Protein AF-A0A1H0G6Y8-F1 (afdb_monomer_lite)

Foldseek 3Di:
DVVVVVLVVLQPQQVVDDQDCDDDPPDQHSAFHPPDDLAGLSGAPRSQAQALVSLLVSCVVVPHDPSCSCRRSVNCVVNVRHNPPPPVPPDDD

Secondary structure (DSSP, 8-state):
-HHHHHHHHHHT--TTS---SS--TTSPPSS--TTSSSS-TT---TT--SSHHHHHHHHHHHT--HHHHHHHHHHHHHTT-S------PPP--

Sequence (93 aa):
MAKFAELERTSSNCTDGCQTSFKYGNQPWNGCSTTGDIFSATCRNVRNFKTYYECRDHGLFVGWRNNEIWWYCSSLAAGNKYKVAELKRPGRQ

Radius of gyration: 14.12 Å; chains: 1; bounding box: 39×41×29 Å

pLDDT: mean 70.42, std 13.6, range [41.84, 89.5]

Structure (mmCIF, N/CA/C/O backbone):
data_AF-A0A1H0G6Y8-F1
#
_entry.id   AF-A0A1H0G6Y8-F1
#
loop_
_atom_site.group_PDB
_atom_site.id
_atom_site.type_symbol
_atom_site.label_atom_id
_atom_site.label_alt_id
_atom_site.label_comp_id
_atom_site.label_asym_id
_atom_site.label_entity_id
_atom_site.label_seq_id
_atom_site.pdbx_PDB_ins_code
_atom_site.Cartn_x
_atom_site.Cartn_y
_atom_site.Cartn_z
_atom_site.occupancy
_atom_site.B_iso_or_equiv
_atom_site.auth_seq_id
_atom_site.auth_comp_id
_atom_site.auth_asym_id
_atom_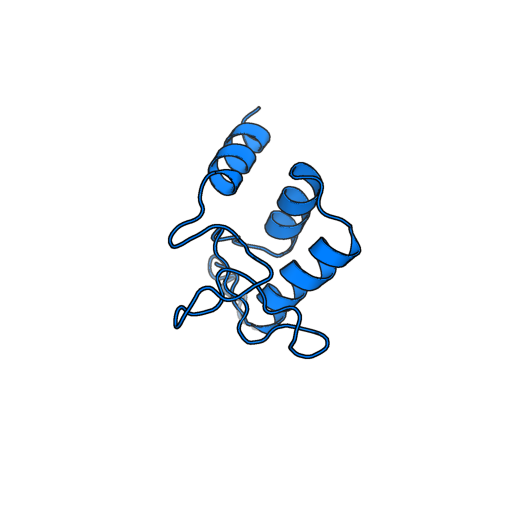site.auth_atom_id
_atom_site.pdbx_PDB_model_num
ATOM 1 N N . MET A 1 1 ? -12.097 13.570 12.659 1.00 49.84 1 MET A N 1
ATOM 2 C CA . MET A 1 1 ? -10.696 13.979 12.910 1.00 49.84 1 MET A CA 1
ATOM 3 C C . MET A 1 1 ? -9.757 12.793 13.135 1.00 49.84 1 MET A C 1
ATOM 5 O O . MET A 1 1 ? -8.731 12.753 12.477 1.00 49.84 1 MET A O 1
ATOM 9 N N . ALA A 1 2 ? -10.108 11.790 13.954 1.00 61.62 2 ALA A N 1
ATOM 10 C CA . ALA A 1 2 ? -9.235 10.627 14.201 1.00 61.62 2 ALA A CA 1
ATOM 11 C C . ALA A 1 2 ? -8.857 9.819 12.938 1.00 61.62 2 ALA A C 1
ATOM 13 O O . ALA A 1 2 ? -7.690 9.498 12.754 1.00 61.62 2 ALA A O 1
ATOM 14 N N . LYS A 1 3 ? -9.812 9.564 12.025 1.00 59.75 3 LYS A N 1
ATOM 15 C CA . LYS A 1 3 ? -9.550 8.830 10.769 1.00 59.75 3 LYS A CA 1
ATOM 16 C C . LYS A 1 3 ? -8.551 9.553 9.854 1.00 59.75 3 LYS A C 1
ATOM 18 O O . LYS A 1 3 ? -7.719 8.900 9.242 1.00 59.75 3 LYS A O 1
ATOM 23 N N . PHE A 1 4 ? -8.603 10.887 9.795 1.00 59.00 4 PHE A N 1
ATOM 24 C CA . PHE A 1 4 ? -7.659 11.681 9.002 1.00 59.00 4 PHE A CA 1
ATOM 25 C C . PHE A 1 4 ? -6.253 11.664 9.602 1.00 59.00 4 PHE A C 1
ATOM 27 O O . PHE A 1 4 ? -5.303 11.427 8.871 1.00 59.00 4 PHE A O 1
ATOM 34 N N . ALA A 1 5 ? -6.129 11.814 10.924 1.00 63.50 5 ALA A N 1
ATOM 35 C CA . ALA A 1 5 ? -4.838 11.716 11.606 1.00 63.50 5 ALA A CA 1
ATOM 36 C C . ALA A 1 5 ? -4.222 10.307 11.492 1.00 63.50 5 ALA A C 1
ATOM 38 O O . ALA A 1 5 ? -3.012 10.155 11.346 1.00 63.50 5 ALA A O 1
ATOM 39 N N . GLU A 1 6 ? -5.047 9.257 11.526 1.00 64.81 6 GLU A N 1
ATOM 40 C CA . GLU A 1 6 ? -4.578 7.884 11.329 1.00 64.81 6 GLU A CA 1
ATOM 41 C C . GLU A 1 6 ? -4.123 7.625 9.889 1.00 64.81 6 GLU A C 1
ATOM 43 O O . GLU A 1 6 ? -3.062 7.024 9.698 1.00 64.81 6 GLU A O 1
ATOM 48 N N . LEU A 1 7 ? -4.878 8.120 8.900 1.00 61.31 7 LEU A N 1
ATOM 49 C CA . LEU A 1 7 ? -4.519 8.073 7.480 1.00 61.31 7 LEU A CA 1
ATOM 50 C C . LEU A 1 7 ? -3.238 8.857 7.198 1.00 61.31 7 LEU A C 1
ATOM 52 O O . LEU A 1 7 ? -2.355 8.342 6.525 1.00 61.31 7 LEU A O 1
ATOM 56 N N . GLU A 1 8 ? -3.092 10.058 7.755 1.00 62.72 8 GLU A N 1
ATOM 57 C CA . GLU A 1 8 ? -1.874 10.863 7.649 1.00 62.72 8 GLU A CA 1
ATOM 58 C C . GLU A 1 8 ? -0.676 10.107 8.239 1.00 62.72 8 GLU A C 1
ATOM 60 O O . GLU A 1 8 ? 0.339 9.930 7.565 1.00 62.72 8 GLU A O 1
ATOM 65 N N . ARG A 1 9 ? -0.820 9.548 9.447 1.00 64.00 9 ARG A N 1
ATOM 66 C CA . ARG A 1 9 ? 0.225 8.752 10.105 1.00 64.00 9 ARG A CA 1
ATOM 67 C C . ARG A 1 9 ? 0.616 7.507 9.308 1.00 64.00 9 ARG A C 1
ATOM 69 O O . ARG A 1 9 ? 1.796 7.179 9.245 1.00 64.00 9 ARG A O 1
ATOM 76 N N . THR A 1 10 ? -0.345 6.794 8.717 1.00 61.50 10 THR A N 1
ATOM 77 C CA . THR A 1 10 ? -0.038 5.662 7.820 1.00 61.50 10 THR A CA 1
ATOM 78 C C . THR A 1 10 ? 0.563 6.138 6.507 1.00 61.50 10 THR A C 1
ATOM 80 O O . THR A 1 10 ? 1.407 5.448 5.940 1.00 61.50 10 THR A O 1
ATOM 83 N N . SER A 1 11 ? 0.180 7.326 6.039 1.00 60.16 11 SER A N 1
ATOM 84 C CA . SER A 1 11 ? 0.666 7.860 4.777 1.00 60.16 11 SER A CA 1
ATOM 85 C C . SER A 1 11 ? 2.113 8.350 4.835 1.00 60.16 11 SER A C 1
ATOM 87 O O . SER A 1 11 ? 2.848 8.186 3.860 1.00 60.16 11 SER A O 1
ATOM 89 N N . SER A 1 12 ? 2.516 8.873 5.994 1.00 59.44 12 SER A N 1
ATOM 90 C CA . SER A 1 12 ? 3.868 9.331 6.324 1.00 59.44 12 SER A CA 1
ATOM 91 C C . SER A 1 12 ? 4.763 8.210 6.867 1.00 59.44 12 SER A C 1
ATOM 93 O O . SER A 1 12 ? 5.936 8.441 7.150 1.00 59.44 12 SER A O 1
ATOM 95 N N . ASN A 1 13 ? 4.236 6.988 7.018 1.00 60.59 13 ASN A N 1
ATOM 96 C CA . ASN A 1 13 ? 4.998 5.821 7.449 1.00 60.59 13 ASN A CA 1
ATOM 97 C C . ASN A 1 13 ? 5.344 4.936 6.247 1.00 60.59 13 ASN A C 1
ATOM 99 O O . ASN A 1 13 ? 4.552 4.103 5.806 1.00 60.59 13 ASN A O 1
ATOM 103 N N . CYS A 1 14 ? 6.562 5.107 5.748 1.00 61.25 14 CYS A N 1
ATOM 104 C CA . CYS A 1 14 ? 7.161 4.251 4.739 1.00 61.25 14 CYS A CA 1
ATOM 105 C C . CYS A 1 14 ? 8.366 3.523 5.346 1.00 61.25 14 CYS A C 1
ATOM 107 O O . CYS A 1 14 ? 9.514 3.888 5.084 1.00 61.25 14 CYS A O 1
ATOM 109 N N . THR A 1 15 ? 8.123 2.538 6.212 1.00 56.97 15 THR A N 1
ATOM 110 C CA . THR A 1 15 ? 9.215 1.765 6.820 1.00 56.97 15 THR A CA 1
ATOM 111 C C . THR A 1 15 ? 9.946 0.995 5.710 1.00 56.97 15 THR A C 1
ATOM 113 O O . THR A 1 15 ? 9.309 0.255 4.964 1.00 56.97 15 THR A O 1
ATOM 116 N N . ASP A 1 16 ? 11.256 1.218 5.571 1.00 55.38 16 ASP A N 1
ATOM 117 C CA . ASP A 1 16 ? 12.135 0.704 4.497 1.00 55.38 16 ASP A CA 1
ATOM 118 C C . ASP A 1 16 ? 11.948 1.310 3.086 1.00 55.38 16 ASP A C 1
ATOM 120 O O . ASP A 1 16 ? 12.489 0.787 2.112 1.00 55.38 16 ASP A O 1
ATOM 124 N N . GLY A 1 17 ? 11.248 2.445 2.961 1.00 61.78 17 GLY A N 1
ATOM 125 C CA . GLY A 1 17 ? 11.119 3.204 1.709 1.00 61.78 17 GLY A CA 1
ATOM 126 C C . GLY A 1 17 ? 9.673 3.373 1.245 1.00 61.78 17 GLY A C 1
ATOM 127 O O . GLY A 1 17 ? 8.825 2.499 1.432 1.00 61.78 17 GLY A O 1
ATOM 128 N N . CYS A 1 18 ? 9.354 4.538 0.669 1.00 62.06 18 CYS A N 1
ATOM 129 C CA . CYS A 1 18 ? 8.003 4.798 0.169 1.00 62.06 18 CYS A CA 1
ATOM 130 C C . CYS A 1 18 ? 7.707 3.987 -1.084 1.00 62.06 18 CYS A C 1
ATOM 132 O O . CYS A 1 18 ? 8.617 3.581 -1.799 1.00 62.06 18 CYS A O 1
ATOM 134 N N . GLN A 1 19 ? 6.418 3.746 -1.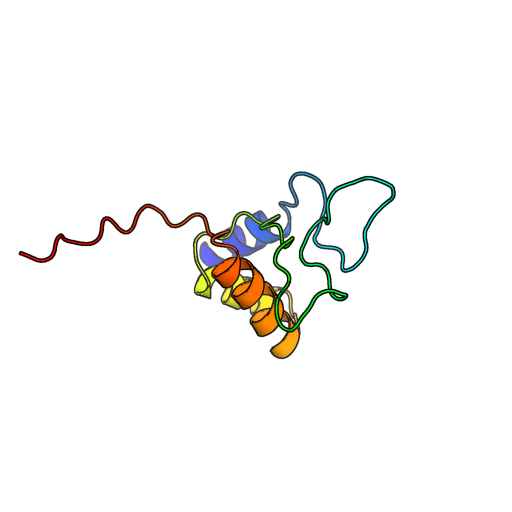331 1.00 61.22 19 GLN A N 1
ATOM 135 C CA . GLN A 1 19 ? 5.987 2.979 -2.488 1.00 61.22 19 GLN A CA 1
ATOM 136 C C . GLN A 1 19 ? 6.504 3.639 -3.776 1.00 61.22 19 GLN A C 1
ATOM 138 O O . GLN A 1 19 ? 6.093 4.745 -4.119 1.00 61.22 19 GLN A O 1
ATOM 143 N N . THR A 1 20 ? 7.396 2.954 -4.479 1.00 62.66 20 THR A N 1
ATOM 144 C CA . THR A 1 20 ? 7.910 3.337 -5.788 1.00 62.66 20 THR A CA 1
ATOM 145 C C . THR A 1 20 ? 7.516 2.281 -6.810 1.00 62.66 20 THR A C 1
ATOM 147 O O . THR A 1 20 ? 7.550 1.078 -6.551 1.00 62.66 20 THR A O 1
ATOM 150 N N . SER A 1 21 ? 7.182 2.725 -8.018 1.00 55.53 21 SER A N 1
ATOM 151 C CA . SER A 1 21 ? 6.931 1.836 -9.162 1.00 55.53 21 SER A CA 1
ATOM 152 C C . SER A 1 21 ? 8.218 1.278 -9.779 1.00 55.53 21 SER A C 1
ATOM 154 O O . SER A 1 21 ? 8.155 0.626 -10.816 1.00 55.53 21 SER A O 1
ATOM 156 N N . PHE A 1 22 ? 9.385 1.532 -9.170 1.00 51.69 22 PHE A N 1
ATOM 157 C CA . PHE A 1 22 ? 10.709 1.150 -9.668 1.00 51.69 22 PHE A CA 1
ATOM 158 C C . PHE A 1 22 ? 11.561 0.541 -8.549 1.00 51.69 22 PHE A C 1
ATOM 160 O O . PHE A 1 22 ? 11.510 1.008 -7.407 1.00 51.69 22 PHE A O 1
ATOM 167 N N . LYS A 1 23 ? 12.362 -0.482 -8.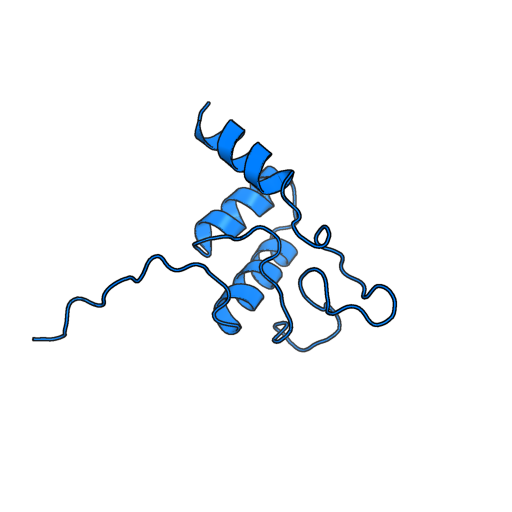881 1.00 53.19 23 LYS A N 1
ATOM 168 C CA . LYS A 1 23 ? 13.440 -0.968 -8.005 1.00 53.19 23 LYS A CA 1
ATOM 169 C C . LYS A 1 23 ? 14.512 0.108 -7.854 1.00 53.19 23 LYS A C 1
ATOM 171 O O . LYS A 1 23 ? 14.808 0.819 -8.811 1.00 53.19 23 LYS A O 1
ATOM 176 N N . TYR A 1 24 ? 15.155 0.147 -6.691 1.00 54.91 24 TYR A N 1
ATOM 177 C CA . TYR A 1 24 ? 16.384 0.904 -6.479 1.00 54.91 24 TYR A CA 1
ATOM 178 C C . TYR A 1 24 ? 17.545 -0.060 -6.200 1.00 54.91 24 TYR A C 1
ATOM 180 O O . TYR A 1 24 ? 17.573 -0.739 -5.171 1.00 54.91 24 TYR A O 1
ATOM 188 N N . GLY A 1 25 ? 18.493 -0.154 -7.136 1.00 64.31 25 GLY A N 1
ATOM 189 C CA . GLY A 1 25 ? 19.642 -1.061 -7.033 1.00 64.31 25 GLY A CA 1
ATOM 190 C C . GLY A 1 25 ? 19.237 -2.528 -6.820 1.00 64.31 25 GLY A C 1
ATOM 191 O O . GLY A 1 25 ? 18.315 -3.028 -7.462 1.00 64.31 25 GLY A O 1
ATOM 192 N N . ASN A 1 26 ? 19.912 -3.207 -5.887 1.00 64.56 26 ASN A N 1
ATOM 193 C CA . ASN A 1 26 ? 19.634 -4.601 -5.509 1.00 64.56 26 ASN A CA 1
ATOM 194 C C . ASN A 1 26 ? 18.561 -4.748 -4.412 1.00 64.56 26 ASN A C 1
ATOM 196 O O . ASN A 1 26 ? 18.379 -5.844 -3.880 1.00 64.56 26 ASN A O 1
ATOM 200 N N . GLN A 1 27 ? 17.866 -3.672 -4.033 1.00 59.88 27 GLN A N 1
ATOM 201 C CA . GLN A 1 27 ? 16.847 -3.753 -2.989 1.00 59.88 27 GLN A CA 1
ATOM 202 C C . GLN A 1 27 ? 15.585 -4.473 -3.503 1.00 59.88 27 GLN A C 1
ATOM 204 O O . GLN A 1 27 ? 15.227 -4.351 -4.683 1.00 59.88 27 GLN A O 1
ATOM 209 N N . PRO A 1 28 ? 14.886 -5.234 -2.638 1.00 58.91 28 PRO A N 1
ATOM 210 C CA . PRO A 1 28 ? 13.562 -5.750 -2.966 1.00 58.91 28 PRO A CA 1
ATOM 211 C C . PRO A 1 28 ? 12.613 -4.589 -3.298 1.00 58.91 28 PRO A C 1
ATOM 213 O O . PRO A 1 28 ? 12.784 -3.481 -2.802 1.00 58.91 28 PRO A O 1
ATOM 216 N N . TRP A 1 29 ? 11.613 -4.833 -4.148 1.00 63.03 29 TRP A N 1
ATOM 217 C CA . TRP A 1 29 ? 10.655 -3.802 -4.561 1.00 63.03 29 TRP A CA 1
ATOM 218 C C . TRP A 1 29 ? 10.025 -3.093 -3.349 1.00 63.03 29 TRP A C 1
ATOM 220 O O . TRP A 1 29 ? 9.381 -3.735 -2.514 1.00 63.03 29 TRP A O 1
ATOM 230 N N . ASN A 1 30 ? 10.166 -1.767 -3.285 1.00 63.56 30 ASN A N 1
ATOM 231 C CA . ASN A 1 30 ? 9.486 -0.926 -2.303 1.00 63.56 30 ASN A CA 1
ATOM 232 C C . ASN A 1 30 ? 8.077 -0.626 -2.817 1.00 63.56 30 ASN A C 1
ATOM 234 O O . ASN A 1 30 ? 7.819 0.417 -3.398 1.00 63.56 30 ASN A O 1
ATOM 238 N N . GLY A 1 31 ? 7.170 -1.592 -2.673 1.00 69.69 31 GLY A N 1
ATOM 239 C CA . GLY A 1 31 ? 5.813 -1.529 -3.221 1.00 69.69 31 GLY A CA 1
ATOM 240 C C . GLY A 1 31 ? 5.510 -2.699 -4.151 1.00 69.69 31 GLY A C 1
ATOM 241 O O . GLY A 1 31 ? 6.017 -3.801 -3.947 1.00 69.69 31 GLY A O 1
ATOM 242 N N . CYS A 1 32 ? 4.655 -2.473 -5.148 1.00 73.12 32 CYS A N 1
ATOM 243 C CA . CYS A 1 32 ? 4.325 -3.467 -6.169 1.00 73.12 32 CYS A CA 1
ATOM 244 C C . CYS A 1 32 ? 5.140 -3.218 -7.450 1.00 73.12 32 CYS A C 1
ATOM 246 O O . CYS A 1 32 ? 5.311 -2.076 -7.872 1.00 73.12 32 CYS A O 1
ATOM 248 N N . SER A 1 33 ? 5.593 -4.292 -8.094 1.00 69.69 33 SER A N 1
ATOM 249 C CA . SER A 1 33 ? 6.245 -4.240 -9.404 1.00 69.69 33 SER A CA 1
ATOM 250 C C . SER A 1 33 ? 5.203 -4.061 -10.504 1.00 69.69 33 SER A C 1
ATOM 252 O O . SER A 1 33 ? 4.335 -4.913 -10.654 1.00 69.69 33 SER A O 1
ATOM 254 N N . THR A 1 34 ? 5.281 -2.994 -11.299 1.00 65.19 34 THR A N 1
ATOM 255 C CA . THR A 1 34 ? 4.366 -2.779 -12.442 1.00 65.19 34 THR A CA 1
ATOM 256 C C . THR A 1 34 ? 4.720 -3.625 -13.667 1.00 65.19 34 THR A C 1
ATOM 258 O O . THR A 1 34 ? 3.994 -3.615 -14.655 1.00 65.19 34 THR A O 1
ATOM 261 N N . THR A 1 35 ? 5.834 -4.359 -13.613 1.00 64.12 35 THR A N 1
ATOM 262 C CA . THR A 1 35 ? 6.361 -5.166 -14.722 1.00 64.12 35 THR A CA 1
ATOM 263 C C . THR A 1 35 ? 5.999 -6.650 -14.619 1.00 64.12 35 THR A C 1
ATOM 265 O O . THR A 1 35 ? 6.535 -7.450 -15.378 1.00 64.12 35 THR A O 1
ATOM 268 N N . GLY A 1 36 ? 5.155 -7.048 -13.661 1.00 57.75 36 GLY A N 1
ATOM 269 C CA . GLY A 1 36 ? 4.792 -8.447 -13.432 1.00 57.75 36 GLY A CA 1
ATOM 270 C C . GLY A 1 36 ? 3.285 -8.659 -13.432 1.00 57.75 36 GLY A C 1
ATOM 271 O O . GLY A 1 36 ? 2.636 -8.179 -12.511 1.00 57.75 36 GLY A O 1
ATOM 272 N N . ASP A 1 37 ? 2.800 -9.412 -14.428 1.00 64.75 37 ASP A N 1
ATOM 273 C CA . ASP A 1 37 ? 1.444 -9.979 -14.568 1.00 64.75 37 ASP A CA 1
ATOM 274 C C . ASP A 1 37 ? 0.276 -9.008 -14.242 1.00 64.75 37 ASP A C 1
ATOM 276 O O . ASP A 1 37 ? 0.448 -7.803 -14.061 1.00 64.75 37 ASP A O 1
ATOM 280 N N . ILE A 1 38 ? -0.962 -9.504 -14.201 1.00 72.44 38 ILE A N 1
ATOM 281 C CA . ILE A 1 38 ? -2.143 -8.715 -13.818 1.00 72.44 38 ILE A CA 1
ATOM 282 C C . ILE A 1 38 ? -2.025 -8.254 -12.352 1.00 72.44 38 ILE A C 1
ATOM 284 O O . ILE A 1 38 ? -2.524 -7.184 -12.005 1.00 72.44 38 ILE A O 1
ATOM 288 N N . PHE A 1 39 ? -1.312 -9.013 -11.505 1.00 75.31 39 PHE A N 1
ATOM 289 C CA . PHE A 1 39 ? -0.994 -8.672 -10.115 1.00 75.31 39 PHE A CA 1
ATOM 290 C C . PHE A 1 39 ? 0.482 -8.927 -9.782 1.00 75.31 39 PHE A C 1
ATOM 292 O O . PHE A 1 39 ? 1.080 -9.914 -10.206 1.00 75.31 39 PHE A O 1
ATOM 299 N N . SER A 1 40 ? 1.051 -8.092 -8.911 1.00 75.81 40 SER A N 1
ATOM 300 C CA . SER A 1 40 ? 2.449 -8.211 -8.487 1.00 75.81 40 SER A CA 1
ATOM 301 C C . SER A 1 40 ? 2.608 -9.171 -7.301 1.00 75.81 40 SER A C 1
ATOM 303 O O . SER A 1 40 ? 2.462 -8.761 -6.147 1.00 75.81 40 SER A O 1
ATOM 305 N N . ALA A 1 41 ? 3.036 -10.415 -7.543 1.00 70.56 41 ALA A N 1
ATOM 306 C CA . ALA A 1 41 ? 3.352 -11.389 -6.482 1.00 70.56 41 ALA A CA 1
ATOM 307 C C . ALA A 1 41 ? 4.462 -10.917 -5.518 1.00 70.56 41 ALA A C 1
ATOM 309 O O . ALA A 1 41 ? 4.479 -11.270 -4.337 1.00 70.56 41 ALA A O 1
ATOM 310 N N . THR A 1 42 ? 5.373 -10.067 -5.998 1.00 73.50 42 THR A N 1
ATOM 311 C CA . THR A 1 42 ? 6.443 -9.464 -5.190 1.00 73.50 42 THR A CA 1
ATOM 312 C C . THR A 1 42 ? 5.993 -8.211 -4.443 1.00 73.50 42 THR A C 1
ATOM 314 O O . THR A 1 42 ? 6.839 -7.488 -3.919 1.00 73.50 42 THR A O 1
ATOM 317 N N . CYS A 1 43 ? 4.690 -7.904 -4.424 1.00 79.00 43 CYS A N 1
ATOM 318 C CA . CYS A 1 43 ? 4.220 -6.674 -3.813 1.00 79.00 43 CYS A CA 1
ATOM 319 C C . CYS A 1 43 ? 4.444 -6.679 -2.299 1.00 79.00 43 CYS A C 1
ATOM 321 O O . CYS A 1 43 ? 4.122 -7.649 -1.604 1.00 79.00 43 CYS A O 1
ATOM 323 N N . ARG A 1 44 ? 4.990 -5.577 -1.782 1.00 80.00 44 ARG A N 1
ATOM 324 C CA . ARG A 1 44 ? 5.190 -5.361 -0.348 1.00 80.00 44 ARG A CA 1
ATOM 325 C C . ARG A 1 44 ? 4.181 -4.366 0.202 1.00 80.00 44 ARG A C 1
ATOM 327 O O . ARG A 1 44 ? 3.991 -3.281 -0.340 1.00 80.00 44 ARG A O 1
ATOM 334 N N . ASN A 1 45 ? 3.599 -4.720 1.345 1.00 82.25 45 ASN A N 1
ATOM 335 C CA . ASN A 1 45 ? 2.727 -3.842 2.115 1.00 82.25 45 ASN A CA 1
ATOM 336 C C . ASN A 1 45 ? 3.549 -2.834 2.937 1.00 82.25 45 ASN A C 1
ATOM 338 O O . ASN A 1 45 ? 3.622 -2.926 4.161 1.00 82.25 45 ASN A O 1
ATOM 342 N N . VAL A 1 46 ? 4.193 -1.884 2.258 1.00 75.88 46 VAL A N 1
ATOM 343 C CA . VAL A 1 46 ? 5.098 -0.893 2.878 1.00 75.88 46 VAL A CA 1
ATOM 344 C C . VAL A 1 46 ? 4.400 0.027 3.889 1.00 75.88 46 VAL A C 1
ATOM 346 O O . VAL A 1 46 ? 5.035 0.530 4.808 1.00 75.88 46 VAL A O 1
ATOM 349 N N . ARG A 1 47 ? 3.076 0.195 3.768 1.00 74.94 47 ARG A N 1
ATOM 350 C CA . ARG A 1 47 ? 2.241 1.006 4.676 1.00 74.94 47 ARG A CA 1
ATOM 351 C C . ARG A 1 47 ? 1.508 0.178 5.739 1.00 74.94 47 ARG A C 1
ATOM 353 O O . ARG A 1 47 ? 0.720 0.722 6.502 1.00 74.94 47 ARG A O 1
ATOM 360 N N . ASN A 1 48 ? 1.785 -1.127 5.831 1.00 80.00 48 ASN A N 1
ATOM 361 C CA . ASN A 1 48 ? 1.225 -2.039 6.837 1.00 80.00 48 ASN A CA 1
ATOM 362 C C . ASN A 1 48 ? -0.317 -2.082 6.907 1.00 80.00 48 ASN A C 1
ATOM 364 O O . ASN A 1 48 ? -0.870 -2.312 7.984 1.00 80.00 48 ASN A O 1
ATOM 368 N N . PHE A 1 49 ? -1.010 -1.928 5.775 1.00 83.56 49 PHE A N 1
ATOM 369 C CA . PHE A 1 49 ? -2.470 -2.023 5.707 1.00 83.56 49 PHE A CA 1
ATOM 370 C C . PHE A 1 49 ? -2.979 -3.341 6.302 1.00 83.56 49 PHE A C 1
ATOM 372 O O . PHE A 1 49 ? -2.429 -4.416 6.025 1.00 83.56 49 PHE A O 1
ATOM 379 N N . LYS A 1 50 ? -4.053 -3.282 7.087 1.00 84.44 50 LYS A N 1
ATOM 380 C CA . LYS A 1 50 ? -4.677 -4.462 7.699 1.00 84.44 50 LYS A CA 1
ATOM 381 C C . LYS A 1 50 ? -5.718 -5.097 6.793 1.00 84.44 50 LYS A C 1
ATOM 383 O O . LYS A 1 50 ? -5.947 -6.299 6.871 1.00 84.44 50 LYS A O 1
ATOM 388 N N . THR A 1 51 ? -6.351 -4.301 5.934 1.00 86.12 51 THR A N 1
ATOM 389 C CA . THR A 1 51 ? -7.418 -4.764 5.039 1.00 86.12 51 THR A CA 1
ATOM 390 C C . THR A 1 51 ? -7.341 -4.116 3.660 1.00 86.12 51 THR A C 1
ATOM 392 O O . THR A 1 51 ? -6.736 -3.057 3.474 1.00 86.12 51 THR A O 1
ATOM 395 N N . TYR A 1 52 ? -8.023 -4.733 2.693 1.00 86.25 52 TYR A N 1
ATOM 396 C CA . TYR A 1 52 ? -8.219 -4.162 1.362 1.00 86.25 52 TYR A CA 1
ATOM 397 C C . TYR A 1 52 ? -8.929 -2.803 1.406 1.00 86.25 52 TYR A C 1
ATOM 399 O O . TYR A 1 52 ? -8.536 -1.878 0.701 1.00 86.25 52 TYR A O 1
ATOM 407 N N . TYR A 1 53 ? -9.942 -2.657 2.264 1.00 88.31 53 TYR A N 1
ATOM 408 C CA . TYR A 1 53 ? -10.695 -1.409 2.395 1.00 88.31 53 TYR A CA 1
ATOM 409 C C . TYR A 1 53 ? -9.842 -0.274 2.955 1.00 88.31 53 TYR A C 1
ATOM 411 O O . TYR A 1 53 ? -9.917 0.838 2.452 1.00 88.31 53 TYR A O 1
ATOM 419 N N . GLU A 1 54 ? -8.981 -0.560 3.930 1.00 85.56 54 GLU A N 1
ATOM 420 C CA . GLU A 1 54 ? -8.036 0.424 4.466 1.00 85.56 54 GLU A CA 1
ATOM 421 C C . GLU A 1 54 ? -7.045 0.894 3.392 1.00 85.56 54 GLU A C 1
ATOM 423 O O . GLU A 1 54 ? -6.827 2.091 3.228 1.00 85.56 54 GLU A O 1
ATOM 428 N N . CYS A 1 55 ? -6.510 -0.044 2.604 1.00 86.94 55 CYS A N 1
ATOM 429 C CA . CYS A 1 55 ? -5.663 0.261 1.452 1.00 86.94 55 CYS A CA 1
ATOM 430 C C . CYS A 1 55 ? -6.392 1.140 0.422 1.00 86.94 55 CYS A C 1
ATOM 432 O O . CYS A 1 55 ? -5.828 2.116 -0.077 1.00 86.94 55 CYS A O 1
ATOM 434 N N . ARG A 1 56 ? -7.664 0.832 0.140 1.00 89.50 56 ARG A N 1
ATOM 435 C CA . ARG A 1 56 ? -8.496 1.585 -0.802 1.00 89.50 56 ARG A CA 1
ATOM 436 C C . ARG A 1 56 ? -8.802 2.995 -0.306 1.00 89.50 56 ARG A C 1
ATOM 438 O O . ARG A 1 56 ? -8.599 3.944 -1.055 1.00 89.50 56 ARG A O 1
ATOM 445 N N . ASP A 1 57 ? -9.266 3.129 0.933 1.00 86.81 57 ASP A N 1
ATOM 446 C CA . ASP A 1 57 ? -9.582 4.415 1.564 1.00 86.81 57 ASP A CA 1
ATOM 447 C C . ASP A 1 57 ? -8.347 5.316 1.608 1.00 86.81 57 ASP A C 1
ATOM 449 O O . ASP A 1 57 ? -8.427 6.502 1.294 1.00 86.81 57 ASP A O 1
ATOM 453 N N . HIS A 1 58 ? -7.191 4.741 1.939 1.00 84.69 58 HIS A N 1
ATOM 454 C CA . HIS A 1 58 ? -5.924 5.451 1.906 1.00 84.69 58 HIS A CA 1
ATOM 455 C C . HIS A 1 58 ? -5.558 5.895 0.487 1.00 84.69 58 HIS A C 1
ATOM 457 O O . HIS A 1 58 ? -5.187 7.048 0.285 1.00 84.69 58 HIS A O 1
ATOM 463 N N . GLY A 1 59 ? -5.653 5.005 -0.504 1.00 83.69 59 GLY A N 1
ATOM 464 C CA . GLY A 1 59 ? -5.375 5.349 -1.897 1.00 83.69 59 GLY A CA 1
ATOM 465 C C . GLY A 1 59 ? -6.261 6.492 -2.399 1.00 83.69 59 GLY A C 1
ATOM 466 O O . GLY A 1 59 ? -5.760 7.428 -3.014 1.00 83.69 59 GLY A O 1
ATOM 467 N N . LEU A 1 60 ? -7.554 6.470 -2.059 1.00 86.19 60 LEU A N 1
ATOM 468 C CA . LEU A 1 60 ? -8.486 7.557 -2.370 1.00 86.19 60 LEU A CA 1
ATOM 469 C C . LEU A 1 60 ? -8.093 8.862 -1.670 1.00 86.19 60 LEU A C 1
ATOM 471 O O . LEU A 1 60 ? -8.099 9.916 -2.298 1.00 86.19 60 LEU A O 1
ATOM 475 N N . PHE A 1 61 ? -7.726 8.795 -0.389 1.00 83.44 61 PHE A N 1
ATOM 476 C CA . PHE A 1 61 ? -7.333 9.964 0.397 1.00 83.44 61 PHE A CA 1
ATOM 477 C C . PHE A 1 61 ? -6.055 10.632 -0.130 1.00 83.44 61 PHE A C 1
ATOM 479 O O . PHE A 1 61 ? -5.978 11.855 -0.184 1.00 83.44 61 PHE A O 1
ATOM 486 N N . VAL A 1 62 ? -5.073 9.837 -0.558 1.00 81.06 62 VAL A N 1
ATOM 487 C CA . VAL A 1 62 ? -3.801 10.325 -1.122 1.00 81.06 62 VAL A CA 1
ATOM 488 C C . VAL A 1 62 ? -3.938 10.722 -2.603 1.00 81.06 62 VAL A C 1
ATOM 490 O O . VAL A 1 62 ? -3.016 11.294 -3.180 1.00 81.06 62 VAL A O 1
ATOM 493 N N . GLY A 1 63 ? -5.097 10.476 -3.223 1.00 81.44 63 GLY A N 1
ATOM 494 C CA . GLY A 1 63 ? -5.387 10.893 -4.596 1.00 81.44 63 GLY A CA 1
ATOM 495 C C . GLY A 1 63 ? -4.850 9.948 -5.674 1.00 81.44 63 GLY A C 1
ATOM 496 O O . GLY A 1 63 ? -4.601 10.376 -6.799 1.00 81.44 63 GLY A O 1
ATOM 497 N N . TRP A 1 64 ? -4.657 8.667 -5.354 1.00 84.06 64 TRP A N 1
ATOM 498 C CA . TRP A 1 64 ? -4.315 7.647 -6.347 1.00 84.06 64 TRP A CA 1
ATOM 499 C C . TRP A 1 64 ? -5.462 7.438 -7.336 1.00 84.06 64 TRP A C 1
ATOM 501 O O . TRP A 1 64 ? -6.639 7.619 -7.010 1.00 84.06 64 TRP A O 1
ATOM 511 N N . ARG A 1 65 ? -5.140 7.001 -8.554 1.00 85.31 65 ARG A N 1
ATOM 512 C CA . ARG A 1 65 ? -6.174 6.690 -9.546 1.00 85.31 65 ARG A CA 1
ATOM 513 C C . ARG A 1 65 ? -6.887 5.391 -9.174 1.00 85.31 65 ARG A C 1
ATOM 515 O O . ARG A 1 65 ? -6.273 4.452 -8.676 1.00 85.31 65 ARG A O 1
ATOM 522 N N . ASN A 1 66 ? -8.182 5.287 -9.474 1.00 85.81 66 ASN A N 1
ATOM 523 C CA . ASN A 1 66 ? -8.983 4.101 -9.128 1.00 85.81 66 ASN A CA 1
ATOM 524 C C . ASN A 1 66 ? -8.380 2.777 -9.633 1.00 85.81 66 ASN A C 1
ATOM 526 O O . ASN A 1 66 ? -8.435 1.770 -8.929 1.00 85.81 66 ASN A O 1
ATOM 530 N N . ASN A 1 67 ? -7.782 2.779 -10.827 1.00 84.31 67 ASN A N 1
ATOM 531 C CA . ASN A 1 67 ? -7.095 1.618 -11.392 1.00 84.31 67 ASN A CA 1
ATOM 532 C C . ASN A 1 67 ? -5.815 1.260 -10.616 1.00 84.31 67 ASN A C 1
ATOM 534 O O . ASN A 1 67 ? -5.549 0.081 -10.413 1.00 84.31 67 ASN A O 1
ATOM 538 N N . GLU A 1 68 ? -5.056 2.250 -10.143 1.00 82.81 68 GLU A N 1
ATOM 539 C CA . GLU A 1 68 ? -3.851 2.045 -9.326 1.00 82.81 68 GLU A CA 1
ATOM 540 C C . GLU A 1 68 ? -4.212 1.488 -7.949 1.00 82.81 68 GLU A C 1
ATOM 542 O O . GLU A 1 68 ? -3.580 0.547 -7.475 1.00 82.81 68 GLU A O 1
ATOM 547 N N . ILE A 1 69 ? -5.276 2.020 -7.340 1.00 87.75 69 ILE A N 1
ATOM 548 C CA . ILE A 1 69 ? -5.804 1.542 -6.060 1.00 87.75 69 ILE A CA 1
ATOM 549 C C . ILE A 1 69 ? -6.235 0.084 -6.184 1.00 87.75 69 ILE A C 1
ATOM 551 O O . ILE A 1 69 ? -5.807 -0.761 -5.397 1.00 87.75 69 ILE A O 1
ATOM 555 N N . TRP A 1 70 ? -7.073 -0.214 -7.180 1.00 86.69 70 TRP A N 1
ATOM 556 C CA . TRP A 1 70 ? -7.537 -1.571 -7.434 1.00 86.69 70 TRP A CA 1
ATOM 557 C C . TRP A 1 70 ? -6.361 -2.521 -7.662 1.00 86.69 70 TRP A C 1
ATOM 559 O O . TRP A 1 70 ? -6.297 -3.569 -7.022 1.00 86.69 70 TRP A O 1
ATOM 569 N N . TRP A 1 71 ? -5.405 -2.142 -8.511 1.00 86.38 71 TRP A N 1
ATOM 570 C CA . TRP A 1 71 ? -4.265 -2.986 -8.849 1.00 86.38 71 TRP A CA 1
ATOM 571 C C . TRP A 1 71 ? -3.338 -3.233 -7.648 1.00 86.38 71 TRP A C 1
ATOM 573 O O . TRP A 1 71 ? -2.988 -4.382 -7.360 1.00 86.38 71 TRP A O 1
ATOM 583 N N . TYR A 1 72 ? -2.985 -2.186 -6.895 1.00 84.94 72 TYR A N 1
ATOM 584 C CA . TYR A 1 72 ? -2.099 -2.285 -5.733 1.00 84.94 72 TYR A CA 1
ATOM 585 C C . TYR A 1 72 ? -2.750 -3.083 -4.598 1.00 84.94 72 TYR A C 1
ATOM 587 O O . TYR A 1 72 ? -2.168 -4.046 -4.094 1.00 84.94 72 TYR A O 1
ATOM 595 N N . CYS A 1 73 ? -3.985 -2.741 -4.220 1.00 87.56 73 CYS A N 1
ATOM 596 C CA . CYS A 1 73 ? -4.677 -3.432 -3.137 1.00 87.56 73 CYS A CA 1
ATOM 597 C C . CYS A 1 73 ? -4.996 -4.893 -3.515 1.00 87.56 73 CYS A C 1
ATOM 599 O O . CYS A 1 73 ? -4.849 -5.798 -2.694 1.00 87.56 73 CYS A O 1
ATOM 601 N N . SER A 1 74 ? -5.334 -5.176 -4.775 1.00 87.94 74 SER A N 1
ATOM 602 C CA . SER A 1 74 ? -5.537 -6.562 -5.225 1.00 87.94 74 SER A CA 1
ATOM 603 C C . SER A 1 74 ? -4.231 -7.356 -5.251 1.00 87.94 74 SER A C 1
ATOM 605 O O . SER A 1 74 ? -4.226 -8.522 -4.869 1.00 87.94 74 SER A O 1
ATOM 607 N N . SER A 1 75 ? -3.102 -6.728 -5.595 1.00 86.31 75 SER A N 1
ATOM 608 C CA . SER A 1 75 ? -1.780 -7.364 -5.510 1.00 86.31 75 SER A CA 1
ATOM 609 C C . SER A 1 75 ? -1.405 -7.725 -4.067 1.00 86.31 75 SER A C 1
ATOM 611 O O . SER A 1 75 ? -0.886 -8.812 -3.811 1.00 86.31 75 SER A O 1
ATOM 613 N N . LEU A 1 76 ? -1.721 -6.858 -3.096 1.00 86.62 76 LEU A N 1
ATOM 614 C CA . LEU A 1 76 ? -1.559 -7.171 -1.672 1.00 86.62 76 LEU A CA 1
ATOM 615 C C . LEU A 1 76 ? -2.489 -8.304 -1.212 1.00 86.62 76 LEU A C 1
ATOM 617 O O . LEU A 1 76 ? -2.060 -9.146 -0.419 1.00 86.62 76 LEU A O 1
ATOM 621 N N . ALA A 1 77 ? -3.730 -8.342 -1.710 1.00 87.31 77 ALA A N 1
ATOM 622 C CA . ALA A 1 77 ? -4.689 -9.408 -1.421 1.00 87.31 77 ALA A CA 1
ATOM 623 C C . ALA A 1 77 ? -4.196 -10.759 -1.954 1.00 87.31 77 ALA A C 1
ATOM 625 O O . ALA A 1 77 ? -4.087 -11.718 -1.194 1.00 87.31 77 ALA A O 1
ATOM 626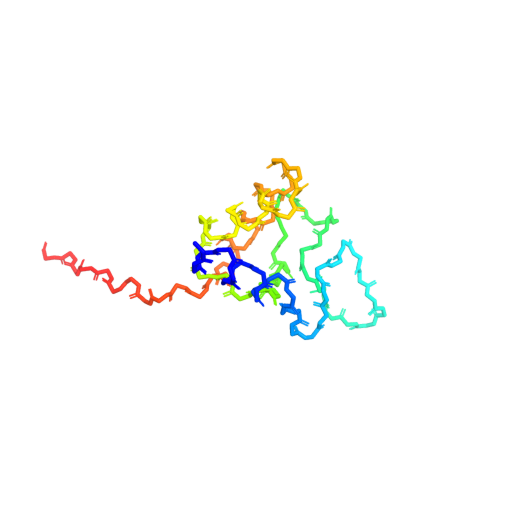 N N . ALA A 1 78 ? -3.834 -10.812 -3.238 1.00 83.94 78 ALA A N 1
ATOM 627 C CA . ALA A 1 78 ? -3.336 -12.011 -3.906 1.00 83.94 78 ALA A CA 1
ATOM 628 C C . ALA A 1 78 ? -2.052 -12.544 -3.249 1.00 83.94 78 ALA A C 1
ATOM 630 O O . ALA A 1 78 ? -1.863 -13.751 -3.130 1.00 83.94 78 ALA A O 1
ATOM 631 N N . GLY A 1 79 ? -1.189 -11.647 -2.763 1.00 81.00 79 GLY A N 1
ATOM 632 C CA . GLY A 1 79 ? 0.033 -12.002 -2.044 1.00 81.00 79 GLY A CA 1
ATOM 633 C C . GLY A 1 79 ? -0.143 -12.316 -0.552 1.00 81.00 79 GLY A C 1
ATOM 634 O O . GLY A 1 79 ? 0.875 -12.507 0.120 1.00 81.00 79 GLY A O 1
ATOM 635 N N . ASN A 1 80 ? -1.372 -12.324 -0.013 1.00 83.50 80 ASN A N 1
ATOM 636 C CA . ASN A 1 80 ? -1.674 -12.454 1.422 1.00 83.50 80 ASN A CA 1
ATOM 637 C C . ASN A 1 80 ? -0.850 -11.491 2.307 1.00 83.50 80 ASN A C 1
ATOM 639 O O . ASN A 1 80 ? -0.324 -11.870 3.351 1.00 83.50 80 ASN A O 1
ATOM 643 N N . LYS A 1 81 ? -0.681 -10.237 1.867 1.00 82.25 81 LYS A N 1
ATOM 644 C CA . LYS A 1 81 ? 0.206 -9.242 2.507 1.00 82.25 81 LYS A CA 1
ATOM 645 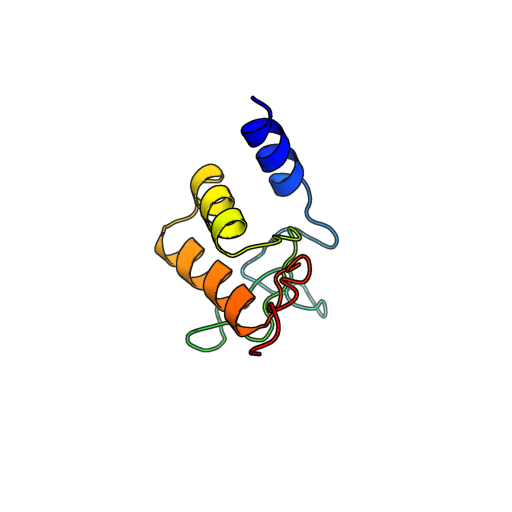C C . LYS A 1 81 ? -0.496 -8.323 3.502 1.00 82.25 81 LYS A C 1
ATOM 647 O O . LYS A 1 81 ? 0.147 -7.455 4.099 1.00 82.25 81 LYS A O 1
ATOM 652 N N . TYR A 1 82 ? -1.804 -8.467 3.663 1.00 84.19 82 TYR A N 1
ATOM 653 C CA . TYR A 1 82 ? -2.549 -7.714 4.658 1.00 84.19 82 TYR A CA 1
ATOM 654 C C . TYR A 1 82 ? -2.261 -8.240 6.057 1.00 84.19 82 TYR A C 1
ATOM 656 O O . TYR A 1 82 ? -2.229 -9.451 6.274 1.00 84.19 82 TYR A O 1
ATOM 664 N N . LYS A 1 83 ? -2.093 -7.327 7.021 1.00 68.12 83 LYS A N 1
ATOM 665 C CA . LYS A 1 83 ? -2.108 -7.681 8.444 1.00 68.12 83 LYS A CA 1
ATOM 666 C C . LYS A 1 83 ? -3.552 -7.959 8.841 1.00 68.12 83 LYS A C 1
ATOM 668 O O . LYS A 1 83 ? -4.180 -7.151 9.519 1.00 68.12 83 LYS A O 1
ATOM 673 N N . VAL A 1 84 ? -4.091 -9.074 8.354 1.00 55.88 84 VAL A N 1
ATOM 674 C CA . VAL A 1 84 ? -5.368 -9.600 8.818 1.00 55.88 84 VAL A CA 1
ATOM 675 C C . VAL A 1 84 ? -5.149 -9.835 10.307 1.00 55.88 84 VAL A C 1
ATOM 677 O O . VA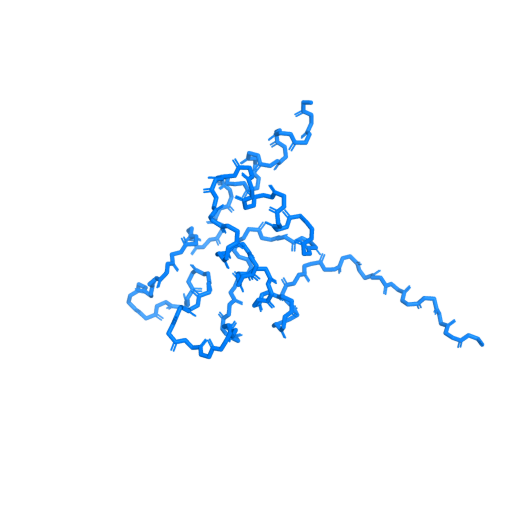L A 1 84 ? -4.415 -10.746 10.678 1.00 55.88 84 VAL A O 1
ATOM 680 N N . ALA A 1 85 ? -5.699 -8.975 11.169 1.00 47.94 85 ALA A N 1
ATOM 681 C CA . ALA A 1 85 ? -5.958 -9.395 12.539 1.00 47.94 85 ALA A CA 1
ATOM 682 C C . ALA A 1 85 ? -6.733 -10.693 12.369 1.00 47.94 85 ALA A C 1
ATOM 684 O O . ALA A 1 85 ? -7.778 -10.627 11.724 1.00 47.94 85 ALA A O 1
ATOM 685 N N . GLU A 1 86 ? -6.146 -11.831 12.761 1.00 45.19 86 GLU A N 1
ATOM 686 C CA . GLU A 1 86 ? -6.678 -13.168 12.508 1.00 45.19 86 GLU A CA 1
ATOM 687 C C . GLU A 1 86 ? -8.200 -13.114 12.590 1.00 45.19 86 GLU A C 1
ATOM 689 O O . GLU A 1 86 ? -8.778 -13.037 13.675 1.00 45.19 86 GLU A O 1
ATOM 694 N N . LEU A 1 87 ? -8.871 -13.108 11.435 1.00 48.94 87 LEU A N 1
ATOM 695 C CA . LEU A 1 87 ? -10.278 -13.443 11.396 1.00 48.94 87 LEU A CA 1
ATOM 696 C C . LEU A 1 87 ? -10.251 -14.930 11.695 1.00 48.94 87 LEU A C 1
ATOM 698 O O . LEU A 1 87 ? -10.150 -15.749 10.781 1.00 48.94 87 LEU A O 1
ATOM 702 N N . LYS A 1 88 ? -10.220 -15.260 12.993 1.00 41.84 88 LYS A N 1
ATOM 703 C CA . LYS A 1 88 ? -10.461 -16.589 13.526 1.00 41.84 88 LYS A CA 1
ATOM 704 C C . LYS A 1 88 ? -11.766 -16.993 12.873 1.00 41.84 88 LYS A C 1
ATOM 706 O O . LYS A 1 88 ? -12.823 -16.510 13.272 1.00 41.84 88 LYS A O 1
ATOM 711 N N . ARG A 1 89 ? -11.674 -17.756 11.777 1.00 50.12 89 ARG A N 1
ATOM 712 C CA . ARG A 1 89 ? -12.840 -18.301 11.091 1.00 50.12 89 ARG A CA 1
ATOM 713 C C . ARG A 1 89 ? -13.653 -18.941 12.213 1.00 50.12 89 ARG A C 1
ATOM 715 O O . ARG A 1 89 ? -13.096 -19.830 12.863 1.00 50.12 89 ARG A O 1
ATOM 722 N N . PRO A 1 90 ? -14.878 -18.473 12.525 1.00 48.00 90 PRO A N 1
ATOM 723 C CA . PRO A 1 90 ? -15.720 -19.230 13.429 1.00 48.00 90 PRO A CA 1
ATOM 724 C C . PRO A 1 90 ? -15.812 -20.606 12.783 1.00 48.00 90 PRO A C 1
ATOM 726 O O . PRO A 1 90 ? -16.162 -20.712 11.604 1.00 48.00 90 PRO A O 1
ATOM 729 N N . GLY A 1 91 ? -15.295 -21.613 13.490 1.00 47.56 91 GLY A N 1
ATOM 730 C CA . GLY A 1 91 ? -15.222 -22.967 12.971 1.00 47.56 91 GLY A CA 1
ATOM 731 C C . GLY A 1 91 ? -16.586 -23.330 12.408 1.00 47.56 91 GLY A C 1
ATOM 732 O O . GLY A 1 91 ? -17.602 -23.055 13.044 1.00 47.56 91 GLY A O 1
ATOM 733 N N . ARG A 1 92 ? -16.603 -23.889 11.196 1.00 51.00 92 ARG A N 1
ATOM 734 C CA . ARG A 1 92 ? -17.761 -24.653 10.736 1.00 51.00 92 ARG A CA 1
ATOM 735 C C . ARG A 1 92 ? -17.996 -25.733 11.794 1.00 51.00 92 ARG A C 1
ATOM 737 O O . ARG A 1 92 ? -17.187 -26.655 11.879 1.00 51.00 92 ARG A O 1
ATOM 744 N N . GLN A 1 93 ? -19.005 -25.532 12.637 1.00 44.22 93 GLN A N 1
ATOM 745 C CA . GLN A 1 93 ? -19.695 -26.622 13.315 1.00 44.22 93 GLN A CA 1
ATOM 746 C C . GLN A 1 93 ? -20.675 -27.230 12.318 1.00 44.22 93 GLN A C 1
ATOM 748 O O . GLN A 1 93 ? -21.254 -26.441 11.531 1.00 44.22 93 GLN A O 1
#